Protein AF-A0A2I0KWT6-F1 (afdb_monomer_lite)

pLDDT: mean 79.22, std 15.76, range [35.38, 91.19]

InterPro domains:
  IPR008928 Six-hairpin glycosidase superfamily [SSF48208] (7-112)
  IPR024746 Glycosyl hydrolase family 100 [PF12899] (1-97)
  IPR024746 Glycosyl hydrolase family 100 [PTHR31916] (1-97)

Organism: Punica granatum (NCBI:txid22663)

Foldseek 3Di:
DDDDDPVCVVVVVVVLVVLQVVLVCQVPPFKDAPVVLVVQLPADAPDDDPPHPCPQRADNVQDDPVCVVPGDNDGTFGFPDDHRHDTHRDDDCVVGVVVPPPDDDDDVVVSVD

Sequence (113 aa):
MLIVNDGTKKLAAAINNRLSALSFHIREYYWVDMSKINEIYRYKTEEYSTNAINKFNIYPDQIPSWLMDWIPETGGYLIGNLQPAHMDFRFFTLGNLPWSYHNGGSWPTLLWQ

Secondary structure (DSSP, 8-state):
-----TTTHHHHHHHHHHHHHHHHHIIIIIEEEHHHHHHHTTPPSS--STT-S-TT---GGGS-HHHHHHS-SS-EEEEEEEETTEEEEEE-HHHHHHHH--SS-S-GGGT--

Radius of gyration: 17.26 Å; chains: 1; bounding box: 36×42×45 Å

Structure (mmCIF, N/CA/C/O backbone):
data_AF-A0A2I0KWT6-F1
#
_entry.id   AF-A0A2I0KWT6-F1
#
loop_
_atom_site.group_PDB
_atom_site.id
_atom_site.type_symbol
_atom_site.label_atom_id
_atom_site.label_alt_id
_atom_site.label_comp_id
_atom_site.label_asym_id
_atom_site.label_entity_id
_atom_site.label_seq_id
_atom_site.pdbx_PDB_ins_code
_atom_site.Cartn_x
_atom_site.Cartn_y
_atom_site.Cartn_z
_atom_site.occupancy
_atom_site.B_iso_or_equiv
_atom_site.auth_seq_id
_atom_site.auth_comp_id
_atom_site.auth_asym_id
_atom_site.auth_atom_id
_atom_site.pdbx_PDB_model_num
ATOM 1 N N . MET A 1 1 ? 14.060 -12.643 -22.343 1.00 53.53 1 MET A N 1
ATOM 2 C CA . MET A 1 1 ? 15.153 -11.857 -21.730 1.00 53.53 1 MET A CA 1
ATOM 3 C C . MET A 1 1 ? 15.531 -10.757 -22.713 1.00 53.53 1 MET A C 1
ATOM 5 O O . MET A 1 1 ? 15.723 -11.079 -23.879 1.00 53.53 1 MET A O 1
ATOM 9 N N . LEU A 1 2 ? 15.527 -9.481 -22.308 1.00 66.25 2 LEU A N 1
ATOM 10 C CA . LEU A 1 2 ? 15.896 -8.379 -23.208 1.00 66.25 2 LEU A CA 1
ATOM 11 C C . LEU A 1 2 ? 17.404 -8.430 -23.476 1.00 66.25 2 LEU A C 1
ATOM 13 O O . LEU A 1 2 ? 18.194 -8.479 -22.537 1.00 66.25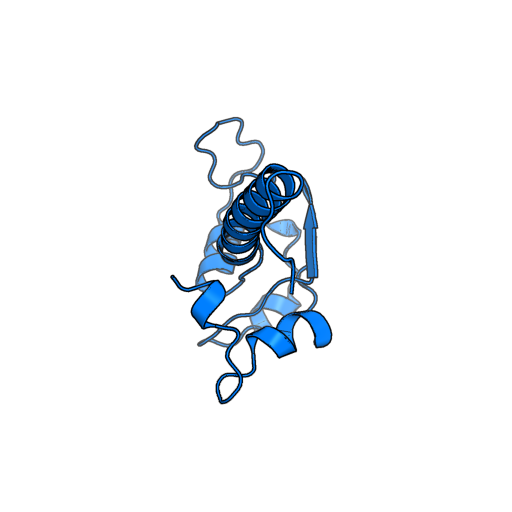 2 LEU A O 1
ATOM 17 N N . ILE A 1 3 ? 17.796 -8.430 -24.748 1.00 75.75 3 ILE A N 1
ATOM 18 C CA . ILE A 1 3 ? 19.202 -8.396 -25.157 1.00 75.75 3 ILE A CA 1
ATOM 19 C C . ILE A 1 3 ? 19.637 -6.933 -25.157 1.00 75.75 3 ILE A C 1
ATOM 21 O O . ILE A 1 3 ? 19.078 -6.130 -25.902 1.00 75.75 3 ILE A O 1
ATOM 25 N N . VAL A 1 4 ? 20.613 -6.584 -24.317 1.00 75.12 4 VAL A N 1
ATOM 26 C CA . VAL A 1 4 ? 21.105 -5.206 -24.198 1.00 75.12 4 VAL A CA 1
ATOM 27 C C . VAL A 1 4 ? 22.015 -4.886 -25.388 1.00 75.12 4 VAL A C 1
ATOM 29 O O . VAL A 1 4 ? 23.163 -5.312 -25.446 1.00 75.12 4 VAL A O 1
ATOM 32 N N . ASN A 1 5 ? 21.488 -4.125 -26.341 1.00 82.44 5 ASN A N 1
ATOM 33 C CA . ASN A 1 5 ? 22.187 -3.538 -27.489 1.00 82.44 5 ASN A CA 1
ATOM 34 C C . ASN A 1 5 ? 22.117 -1.997 -27.423 1.00 82.44 5 ASN A C 1
ATOM 36 O O . ASN A 1 5 ? 21.380 -1.441 -26.606 1.00 82.44 5 ASN A O 1
ATOM 40 N N . ASP A 1 6 ? 22.843 -1.283 -28.286 1.00 74.94 6 ASP A N 1
ATOM 41 C CA . ASP A 1 6 ? 22.880 0.191 -28.246 1.00 74.94 6 ASP A CA 1
ATOM 42 C C . ASP A 1 6 ? 21.506 0.866 -28.419 1.00 74.94 6 ASP A C 1
ATOM 44 O O . ASP A 1 6 ? 21.269 1.927 -27.841 1.00 74.94 6 ASP A O 1
ATOM 48 N N . GLY A 1 7 ? 20.561 0.225 -29.118 1.00 77.56 7 GLY A N 1
ATOM 49 C CA . GLY A 1 7 ? 19.182 0.712 -29.258 1.00 77.56 7 GLY A CA 1
ATOM 50 C C . GLY A 1 7 ? 18.291 0.466 -28.030 1.00 77.56 7 GLY A C 1
ATOM 51 O O . GLY A 1 7 ? 17.360 1.227 -27.777 1.00 77.56 7 GLY A O 1
ATOM 52 N N . THR A 1 8 ? 18.583 -0.561 -27.229 1.00 79.19 8 THR A N 1
ATOM 53 C CA . THR A 1 8 ? 17.772 -0.997 -26.072 1.00 79.19 8 THR A CA 1
ATOM 54 C C . THR A 1 8 ? 18.347 -0.557 -24.727 1.00 79.19 8 THR A C 1
ATOM 56 O O . THR A 1 8 ? 17.638 -0.625 -23.724 1.00 79.19 8 THR A O 1
ATOM 59 N N . LYS A 1 9 ? 19.580 -0.031 -24.678 1.00 83.06 9 LYS A N 1
ATOM 60 C CA . LYS A 1 9 ? 20.215 0.491 -23.449 1.00 83.06 9 LYS A CA 1
ATOM 61 C C . LYS A 1 9 ? 19.339 1.497 -22.693 1.00 83.06 9 LYS A C 1
ATOM 63 O O . LYS A 1 9 ? 19.209 1.398 -21.476 1.00 83.06 9 LYS A O 1
ATOM 68 N N . LYS A 1 10 ? 18.690 2.430 -23.403 1.00 85.31 10 LYS A N 1
ATOM 69 C CA . LYS A 1 10 ? 17.771 3.411 -22.789 1.00 85.31 10 LYS A CA 1
ATOM 70 C C . LYS A 1 10 ? 16.549 2.740 -22.157 1.00 85.31 10 LYS A C 1
ATOM 72 O O . LYS A 1 10 ? 16.141 3.118 -21.064 1.00 85.31 10 LYS A O 1
ATOM 77 N N . LEU A 1 11 ? 15.991 1.730 -22.826 1.00 84.44 11 LEU A N 1
ATOM 78 C CA . LEU A 1 11 ? 14.846 0.971 -22.326 1.00 84.44 11 LEU A CA 1
ATOM 79 C C . LEU A 1 11 ? 15.233 0.128 -21.106 1.00 84.44 11 LEU A C 1
ATOM 81 O O . LEU A 1 11 ? 14.521 0.146 -20.108 1.00 84.44 11 LEU A O 1
ATOM 85 N N . ALA A 1 12 ? 16.382 -0.548 -21.153 1.00 85.00 12 ALA A N 1
ATOM 86 C CA . ALA A 1 12 ? 16.902 -1.321 -20.028 1.00 85.00 12 ALA A CA 1
ATOM 87 C C . ALA A 1 12 ? 17.137 -0.436 -18.790 1.00 85.00 12 ALA A C 1
ATOM 89 O O . ALA A 1 12 ? 16.724 -0.795 -17.689 1.00 85.00 12 ALA A O 1
ATOM 90 N N . ALA A 1 13 ? 17.715 0.756 -18.973 1.00 86.12 13 ALA A N 1
ATOM 91 C CA . ALA A 1 13 ? 17.888 1.725 -17.892 1.00 86.12 13 ALA A CA 1
ATOM 92 C C . ALA A 1 13 ? 16.542 2.201 -17.313 1.00 86.12 13 ALA A C 1
ATOM 94 O O . ALA A 1 13 ? 16.372 2.245 -16.096 1.00 86.12 13 ALA A O 1
ATOM 95 N N . ALA A 1 14 ? 15.559 2.504 -18.168 1.00 87.69 14 ALA A N 1
ATOM 96 C CA . ALA A 1 14 ? 14.222 2.896 -17.723 1.00 87.69 14 ALA A CA 1
ATOM 97 C C . ALA A 1 14 ? 13.516 1.778 -16.935 1.00 87.69 14 ALA A C 1
ATOM 99 O O . ALA A 1 14 ? 12.885 2.060 -15.917 1.00 87.69 14 ALA A O 1
ATOM 100 N N . ILE A 1 15 ? 13.652 0.522 -17.373 1.00 87.44 15 ILE A N 1
ATOM 101 C CA . ILE A 1 15 ? 13.104 -0.648 -16.675 1.00 87.44 15 ILE A CA 1
ATOM 102 C C . ILE A 1 15 ? 13.737 -0.787 -15.292 1.00 87.44 15 ILE A C 1
ATOM 104 O O . ILE A 1 15 ? 13.003 -0.898 -14.316 1.00 87.44 15 ILE A O 1
ATOM 108 N N . ASN A 1 16 ? 15.065 -0.720 -15.186 1.00 87.06 16 ASN A N 1
ATOM 109 C CA . ASN A 1 16 ? 15.751 -0.846 -13.898 1.00 87.06 16 ASN A CA 1
ATOM 110 C C . ASN A 1 16 ? 15.358 0.277 -12.927 1.00 87.06 16 ASN A C 1
ATOM 112 O O . ASN A 1 16 ? 15.047 0.007 -11.767 1.00 87.06 16 ASN A O 1
ATOM 116 N N . ASN A 1 17 ? 15.278 1.521 -13.410 1.00 89.62 17 ASN A N 1
ATOM 117 C CA . ASN A 1 17 ? 14.837 2.653 -12.591 1.00 89.62 17 ASN A CA 1
ATOM 118 C C . ASN A 1 17 ? 13.395 2.469 -12.095 1.00 89.62 17 ASN A C 1
ATOM 120 O O . ASN A 1 17 ? 13.095 2.731 -10.930 1.00 89.62 17 ASN A O 1
ATOM 124 N N . ARG A 1 18 ? 12.496 1.988 -12.964 1.00 90.38 18 ARG A N 1
ATOM 125 C CA . ARG A 1 18 ? 11.106 1.701 -12.585 1.00 90.38 18 ARG A CA 1
ATOM 126 C C . ARG A 1 18 ? 11.002 0.531 -11.618 1.00 90.38 18 ARG A C 1
ATOM 128 O O . ARG A 1 18 ? 10.210 0.616 -10.690 1.00 90.38 18 ARG A O 1
ATOM 135 N N . LEU A 1 19 ? 11.786 -0.526 -11.814 1.00 87.44 19 LEU A N 1
ATOM 136 C CA . LEU A 1 19 ? 11.786 -1.699 -10.945 1.00 87.44 19 LEU A CA 1
ATOM 137 C C . LEU A 1 19 ? 12.209 -1.321 -9.522 1.00 87.44 19 LEU A C 1
ATOM 139 O O . LEU A 1 19 ? 11.535 -1.704 -8.569 1.00 87.44 19 LEU A O 1
ATOM 143 N N . SER A 1 20 ? 13.263 -0.510 -9.386 1.00 86.31 20 SER A N 1
ATOM 144 C CA . SER A 1 20 ? 13.716 0.001 -8.088 1.00 86.31 20 SER A CA 1
ATOM 145 C C . SER A 1 20 ? 12.640 0.857 -7.407 1.00 86.31 20 SER A C 1
ATOM 147 O O . SER A 1 20 ? 12.256 0.580 -6.270 1.00 86.31 20 SER A O 1
ATOM 149 N N . ALA A 1 21 ? 12.077 1.836 -8.125 1.00 86.62 21 ALA A N 1
ATOM 150 C CA . ALA A 1 21 ? 11.038 2.710 -7.581 1.00 86.62 21 ALA A CA 1
ATOM 151 C C . ALA A 1 21 ? 9.754 1.948 -7.201 1.00 86.62 21 ALA A C 1
ATOM 153 O O . ALA A 1 21 ? 9.147 2.229 -6.169 1.00 86.62 21 ALA A O 1
ATOM 154 N N . LEU A 1 22 ? 9.347 0.970 -8.015 1.00 88.75 22 LEU A N 1
ATOM 155 C CA . LEU A 1 22 ? 8.162 0.151 -7.767 1.00 88.75 22 LEU A CA 1
ATOM 156 C C . LEU A 1 22 ? 8.366 -0.793 -6.578 1.00 88.75 22 LEU A C 1
ATOM 158 O O . LEU A 1 22 ? 7.469 -0.915 -5.749 1.00 88.75 22 LEU A O 1
ATOM 162 N N . SER A 1 23 ? 9.542 -1.419 -6.470 1.00 86.69 23 SER A N 1
ATOM 163 C CA . SER A 1 23 ? 9.905 -2.262 -5.323 1.00 86.69 23 SER A CA 1
ATOM 164 C C . SER A 1 23 ? 9.790 -1.482 -4.016 1.00 86.69 23 SER A C 1
ATOM 166 O O . SER A 1 23 ? 9.126 -1.928 -3.080 1.00 86.69 23 SER A O 1
ATOM 168 N N . PHE A 1 24 ? 10.367 -0.276 -3.985 1.00 87.81 24 PHE A N 1
ATOM 169 C CA . PHE A 1 24 ? 10.267 0.618 -2.837 1.00 87.81 24 PHE A CA 1
ATOM 170 C C . PHE A 1 24 ? 8.810 0.990 -2.530 1.00 87.81 24 PHE A C 1
ATOM 172 O O . PHE A 1 24 ? 8.373 0.881 -1.390 1.00 87.81 24 PHE A O 1
ATOM 179 N N . HIS A 1 25 ? 8.034 1.372 -3.548 1.00 88.75 25 HIS A N 1
ATOM 180 C CA . HIS A 1 25 ? 6.645 1.791 -3.366 1.00 88.75 25 HIS A CA 1
ATOM 181 C C . HIS A 1 25 ? 5.741 0.670 -2.823 1.00 88.75 25 HIS A C 1
ATOM 183 O O . HIS A 1 25 ? 4.951 0.908 -1.913 1.00 88.75 25 HIS A O 1
ATOM 189 N N . ILE A 1 26 ? 5.862 -0.554 -3.346 1.00 87.69 26 ILE A N 1
ATOM 190 C CA . ILE A 1 26 ? 5.067 -1.699 -2.876 1.00 87.69 26 ILE A CA 1
ATOM 191 C C . ILE A 1 26 ? 5.448 -2.052 -1.434 1.00 87.69 26 ILE A C 1
ATOM 193 O O . ILE A 1 26 ? 4.577 -2.257 -0.594 1.00 87.69 26 ILE A O 1
ATOM 197 N N . ARG A 1 27 ? 6.742 -2.085 -1.112 1.00 86.25 27 ARG A N 1
ATOM 198 C CA . ARG A 1 27 ? 7.193 -2.446 0.238 1.00 86.25 27 ARG A CA 1
ATOM 199 C C . ARG A 1 27 ? 6.794 -1.437 1.293 1.00 86.25 27 ARG A C 1
ATOM 201 O O . ARG A 1 27 ? 6.364 -1.836 2.363 1.00 86.25 27 ARG A O 1
ATOM 208 N N . GLU A 1 28 ? 6.954 -0.156 0.991 1.00 86.75 28 GLU A N 1
ATOM 209 C CA . GLU A 1 28 ? 6.746 0.889 1.987 1.00 86.75 28 GLU A CA 1
ATOM 210 C C . GLU A 1 28 ? 5.261 1.196 2.196 1.00 86.75 28 GLU A C 1
ATOM 212 O O . GLU A 1 28 ? 4.836 1.454 3.321 1.00 86.75 28 GLU A O 1
ATOM 217 N N . TYR A 1 29 ? 4.465 1.175 1.118 1.00 89.38 29 TYR A N 1
ATOM 218 C CA . TYR A 1 29 ? 3.090 1.673 1.165 1.00 89.38 29 TYR A CA 1
ATOM 219 C C . TYR A 1 29 ? 2.008 0.604 1.010 1.00 89.38 29 TYR A C 1
ATOM 221 O O . TYR A 1 29 ? 0.887 0.845 1.450 1.00 89.38 29 TYR A O 1
ATOM 229 N N . TYR A 1 30 ? 2.298 -0.545 0.386 1.00 90.25 30 TYR A N 1
ATOM 230 C CA . TYR A 1 30 ? 1.306 -1.621 0.259 1.00 90.25 30 TYR A CA 1
ATOM 231 C C . TYR A 1 30 ? 1.391 -2.646 1.392 1.00 90.25 30 TYR A C 1
ATOM 233 O O . TYR A 1 30 ? 0.401 -3.319 1.670 1.00 90.25 30 TYR A O 1
ATOM 241 N N . TRP A 1 31 ? 2.549 -2.798 2.036 1.00 90.12 31 TRP A N 1
ATOM 242 C CA . TRP A 1 31 ? 2.691 -3.721 3.156 1.00 90.12 31 TRP A CA 1
ATOM 243 C C . TRP A 1 31 ? 1.950 -3.212 4.390 1.00 90.12 31 TRP A C 1
ATOM 245 O O . TRP A 1 31 ? 2.191 -2.098 4.856 1.00 90.12 31 TRP A O 1
ATOM 255 N N . VAL A 1 32 ? 1.079 -4.056 4.937 1.00 88.94 32 VAL A N 1
ATOM 256 C CA . VAL A 1 32 ? 0.325 -3.773 6.152 1.00 88.94 32 VAL A CA 1
ATOM 257 C C . VAL A 1 32 ? 0.544 -4.885 7.167 1.00 88.94 32 VAL A C 1
ATOM 259 O O . VAL A 1 32 ? 0.266 -6.056 6.914 1.00 88.94 32 VAL A O 1
ATOM 262 N N . ASP A 1 33 ? 1.025 -4.476 8.336 1.00 90.00 33 ASP A N 1
ATOM 263 C CA . ASP A 1 33 ? 1.127 -5.261 9.559 1.00 90.00 33 ASP A CA 1
ATOM 264 C C . ASP A 1 33 ? 0.442 -4.507 10.713 1.00 90.00 33 ASP A C 1
ATOM 266 O O . ASP A 1 33 ? 0.021 -3.355 10.565 1.00 90.00 33 ASP A O 1
ATOM 270 N N . MET A 1 34 ? 0.335 -5.140 11.882 1.00 87.19 34 MET A N 1
ATOM 271 C CA . MET A 1 34 ? -0.277 -4.518 13.062 1.00 87.19 34 MET A CA 1
ATOM 272 C C . MET A 1 34 ? 0.406 -3.190 13.453 1.00 87.19 34 MET A C 1
ATOM 274 O O . MET A 1 34 ? -0.251 -2.256 13.916 1.00 87.19 34 MET A O 1
ATOM 278 N N . SER A 1 35 ? 1.719 -3.059 13.241 1.00 88.81 35 SER A N 1
ATOM 279 C CA . SER A 1 35 ? 2.456 -1.823 13.543 1.00 88.81 35 SER A CA 1
ATOM 280 C C . SER A 1 35 ? 2.073 -0.696 12.583 1.00 88.81 35 SER A C 1
ATOM 282 O O . SER A 1 35 ? 1.815 0.424 13.025 1.00 88.81 35 SER A O 1
ATOM 284 N N . LYS A 1 36 ? 1.971 -0.999 11.287 1.00 88.31 36 LYS A N 1
ATOM 285 C CA . LYS A 1 36 ? 1.568 -0.072 10.230 1.00 88.31 36 LYS A CA 1
ATOM 286 C C . LYS A 1 36 ? 0.108 0.336 10.388 1.00 88.31 36 LYS A C 1
ATOM 288 O O . LYS A 1 36 ? -0.191 1.515 10.260 1.00 88.31 36 LYS A O 1
ATOM 293 N N . ILE A 1 37 ? -0.790 -0.581 10.751 1.00 89.12 37 ILE A N 1
ATOM 294 C CA . ILE A 1 37 ? -2.185 -0.231 11.069 1.00 89.12 37 ILE A CA 1
ATOM 295 C C . ILE A 1 37 ? -2.239 0.760 12.233 1.00 89.12 37 ILE A C 1
ATOM 297 O O . ILE A 1 37 ? -2.900 1.792 12.132 1.00 89.12 37 ILE A O 1
ATOM 301 N N . ASN A 1 38 ? -1.498 0.498 13.312 1.00 89.50 38 ASN A N 1
ATOM 302 C CA . ASN A 1 38 ? -1.411 1.416 14.449 1.00 89.50 38 ASN A CA 1
ATOM 303 C C . ASN A 1 38 ? -0.815 2.783 14.070 1.00 89.50 38 ASN A C 1
ATOM 305 O O . ASN A 1 38 ? -1.188 3.801 14.655 1.00 89.50 38 ASN A O 1
ATOM 309 N N . GLU A 1 39 ? 0.104 2.820 13.104 1.00 89.69 39 GLU A N 1
ATOM 310 C CA . GLU A 1 39 ? 0.631 4.055 12.518 1.00 89.69 39 GLU A CA 1
ATOM 311 C C . GLU A 1 39 ? -0.472 4.825 11.774 1.00 89.69 39 GLU A C 1
ATOM 313 O O . GLU A 1 39 ? -0.675 6.007 12.053 1.00 89.69 39 GLU A O 1
ATOM 318 N N . ILE A 1 40 ? -1.234 4.143 10.908 1.00 88.94 40 ILE A N 1
ATOM 319 C CA . ILE A 1 40 ? -2.336 4.730 10.126 1.00 88.94 40 ILE A CA 1
ATOM 320 C C . ILE A 1 40 ? -3.435 5.265 11.052 1.00 88.94 40 ILE A C 1
ATOM 322 O O . ILE A 1 40 ? -3.938 6.365 10.830 1.00 88.94 40 ILE A O 1
ATOM 326 N N . TYR A 1 41 ? -3.754 4.562 12.143 1.00 88.81 41 TYR A N 1
ATOM 327 C CA . TYR A 1 41 ? -4.694 5.052 13.160 1.00 88.81 41 TYR A CA 1
ATOM 328 C C . TYR A 1 41 ? -4.272 6.379 13.802 1.00 88.81 41 TYR A C 1
ATOM 330 O O . TYR A 1 41 ? -5.111 7.107 14.329 1.00 88.81 41 TYR A O 1
ATOM 338 N N . ARG A 1 42 ? -2.975 6.701 13.781 1.00 88.19 42 ARG A N 1
ATOM 339 C CA . ARG A 1 42 ? -2.405 7.929 14.352 1.00 88.19 42 ARG A CA 1
ATOM 340 C C . ARG A 1 42 ? -2.117 8.995 13.298 1.00 88.19 42 ARG A C 1
ATOM 342 O O . ARG A 1 42 ? -1.518 10.020 13.633 1.00 88.19 42 ARG A O 1
ATOM 349 N N . TYR A 1 43 ? -2.513 8.774 12.045 1.00 88.12 43 TYR A N 1
ATOM 350 C CA . TYR A 1 43 ? -2.310 9.753 10.989 1.00 88.12 43 TYR A CA 1
ATOM 351 C C . TYR A 1 43 ? -3.063 11.042 11.277 1.00 88.12 43 TYR A C 1
ATOM 353 O O . TYR A 1 43 ? -4.244 11.051 11.622 1.00 88.12 43 TYR A O 1
ATOM 361 N N . LYS A 1 44 ? -2.352 12.152 11.089 1.00 83.25 44 LYS A N 1
ATOM 362 C CA . LYS A 1 44 ? -2.972 13.463 10.980 1.00 83.25 44 LYS A CA 1
ATOM 363 C C . LYS A 1 44 ? -3.408 13.656 9.532 1.00 83.25 44 LYS A C 1
ATOM 365 O O . LYS A 1 44 ? -2.728 13.236 8.591 1.00 83.25 44 LYS A O 1
ATOM 370 N N . THR A 1 45 ? -4.582 14.241 9.363 1.00 81.50 45 THR A N 1
ATOM 371 C CA . THR A 1 45 ? -5.141 14.579 8.055 1.00 81.50 45 THR A CA 1
ATOM 372 C C . THR A 1 45 ? -4.598 15.925 7.591 1.00 81.50 45 THR A C 1
ATOM 374 O O . THR A 1 45 ? -4.170 16.737 8.411 1.00 81.50 45 THR A O 1
ATOM 377 N N . GLU A 1 46 ? -4.641 16.170 6.281 1.00 78.94 46 GLU A N 1
ATOM 378 C CA . GLU A 1 46 ? -4.295 17.465 5.673 1.00 78.94 46 GLU A CA 1
ATOM 379 C C . GLU A 1 46 ? -2.834 17.902 5.904 1.00 78.94 46 GLU A C 1
ATOM 381 O O . GLU A 1 46 ? -2.515 19.090 5.976 1.00 78.94 46 GLU A O 1
ATOM 386 N N . GLU A 1 47 ? -1.908 16.942 5.991 1.00 78.94 47 GLU A N 1
ATOM 387 C CA . GLU A 1 47 ? -0.476 17.238 6.062 1.00 78.94 47 GLU A CA 1
ATOM 388 C C . GLU A 1 47 ? 0.059 17.696 4.696 1.00 78.94 47 GLU A C 1
ATOM 390 O O . GLU A 1 47 ? 0.321 16.897 3.799 1.00 78.94 47 GLU A O 1
ATOM 395 N N . TYR A 1 48 ? 0.283 19.001 4.550 1.00 67.12 48 TYR A N 1
ATOM 396 C CA . TYR A 1 48 ? 0.938 19.581 3.377 1.00 67.12 48 TYR A CA 1
ATOM 397 C C . TYR A 1 48 ? 2.435 19.788 3.651 1.00 67.12 48 TYR A C 1
ATOM 399 O O . TYR A 1 48 ? 2.873 20.871 4.037 1.00 67.12 48 TYR A O 1
ATOM 407 N N . SER A 1 49 ? 3.238 18.732 3.486 1.00 77.00 49 SER A N 1
ATOM 408 C CA . SER A 1 49 ? 4.704 18.793 3.598 1.00 77.00 49 SER A CA 1
ATOM 409 C C . SER A 1 49 ? 5.383 17.696 2.778 1.00 77.00 49 SER A C 1
ATOM 411 O O . SER A 1 49 ? 4.845 16.603 2.618 1.00 77.00 49 SER A O 1
ATOM 413 N N . THR A 1 50 ? 6.604 17.948 2.298 1.00 75.06 50 THR A N 1
ATOM 414 C CA . THR A 1 50 ? 7.447 16.915 1.664 1.00 75.06 50 THR A CA 1
ATOM 415 C C . THR A 1 50 ? 7.883 15.825 2.645 1.00 75.06 50 THR A C 1
ATOM 417 O O . THR A 1 50 ? 8.178 14.709 2.223 1.00 75.06 50 THR A O 1
ATOM 420 N N . ASN A 1 51 ? 7.878 16.134 3.945 1.00 79.56 51 ASN A N 1
ATOM 421 C CA . ASN A 1 51 ? 8.199 15.210 5.034 1.00 79.56 51 ASN A CA 1
ATOM 422 C C . ASN A 1 51 ? 6.938 14.686 5.747 1.00 79.56 51 ASN A C 1
ATOM 424 O O . ASN A 1 51 ? 7.037 14.212 6.877 1.00 79.56 51 ASN A O 1
ATOM 428 N N . ALA A 1 52 ? 5.759 14.815 5.127 1.00 80.81 52 ALA A N 1
ATOM 429 C CA . ALA A 1 52 ? 4.516 14.294 5.685 1.00 80.81 52 ALA A CA 1
ATOM 430 C C . ALA A 1 52 ? 4.594 12.772 5.861 1.00 80.81 52 ALA A C 1
ATOM 432 O O . ALA A 1 52 ? 5.097 12.053 4.986 1.00 80.81 52 ALA A O 1
ATOM 433 N N . ILE A 1 53 ? 4.074 12.292 6.990 1.00 81.75 53 ILE A N 1
ATOM 434 C CA . ILE A 1 53 ? 3.950 10.856 7.266 1.00 81.75 53 ILE A CA 1
ATOM 435 C C . ILE A 1 53 ? 2.778 10.325 6.435 1.00 81.75 53 ILE A C 1
ATOM 437 O O . ILE A 1 53 ? 2.899 9.319 5.734 1.00 81.75 53 ILE A O 1
ATOM 441 N N . ASN A 1 54 ? 1.672 11.073 6.408 1.00 84.94 54 ASN A N 1
ATOM 442 C CA . ASN A 1 54 ? 0.481 10.731 5.644 1.00 84.94 54 ASN A CA 1
ATOM 443 C C . ASN A 1 54 ? 0.546 11.245 4.193 1.00 84.94 54 ASN A C 1
ATOM 445 O O . ASN A 1 54 ? -0.189 12.147 3.789 1.00 84.94 54 ASN A O 1
ATOM 449 N N . LYS A 1 55 ? 1.422 10.650 3.377 1.00 85.69 55 LYS A N 1
ATOM 450 C CA . LYS A 1 55 ? 1.655 11.080 1.981 1.00 85.69 55 LYS A CA 1
ATOM 451 C C . LYS A 1 55 ? 0.433 10.986 1.066 1.00 85.69 55 LYS A C 1
ATOM 453 O O . LYS A 1 55 ? 0.375 11.688 0.061 1.00 85.69 55 LYS A O 1
ATOM 458 N N . PHE A 1 56 ? -0.517 10.111 1.385 1.00 87.19 56 PHE A N 1
ATOM 459 C CA . PHE A 1 56 ? -1.716 9.894 0.573 1.00 87.19 56 PHE A CA 1
ATOM 460 C C . PHE A 1 56 ? -2.964 10.531 1.179 1.00 87.19 56 PHE A C 1
ATOM 462 O O . PHE A 1 56 ? -4.041 10.338 0.628 1.00 87.19 56 PHE A O 1
ATOM 469 N N . ASN A 1 57 ? -2.843 11.289 2.273 1.00 88.00 57 ASN A N 1
ATOM 470 C CA . ASN A 1 57 ? -3.980 11.866 2.990 1.00 88.00 57 ASN A CA 1
ATOM 471 C C . ASN A 1 57 ? -5.058 10.818 3.345 1.00 88.00 57 ASN A C 1
ATOM 473 O O . ASN A 1 57 ? -6.250 11.022 3.122 1.00 88.00 57 ASN A O 1
ATOM 477 N N . ILE A 1 58 ? -4.627 9.657 3.844 1.00 87.62 58 ILE A N 1
ATOM 478 C CA . ILE A 1 58 ? -5.513 8.583 4.293 1.00 87.62 58 ILE A CA 1
ATOM 479 C C . ILE A 1 58 ? -6.177 8.997 5.602 1.00 87.62 58 ILE A C 1
ATOM 481 O O . ILE A 1 58 ? -5.505 9.449 6.531 1.00 87.62 58 ILE A O 1
ATOM 485 N N . TYR A 1 59 ? -7.493 8.821 5.665 1.00 87.06 59 TYR A N 1
ATOM 486 C CA . TYR A 1 59 ? -8.281 9.046 6.869 1.00 87.06 59 TYR A CA 1
ATOM 487 C C . TYR A 1 59 ? -8.317 7.760 7.708 1.00 87.06 59 TYR A C 1
ATOM 489 O O . TYR A 1 59 ? -8.662 6.711 7.158 1.00 87.06 59 TYR A O 1
ATOM 497 N N . PRO A 1 60 ? -8.021 7.817 9.020 1.00 87.06 60 PRO A N 1
ATOM 498 C CA . PRO A 1 60 ? -8.099 6.652 9.907 1.00 87.06 60 PRO A CA 1
ATOM 499 C C . PRO A 1 60 ? -9.468 5.956 9.889 1.00 87.06 60 PRO A C 1
ATOM 501 O O . PRO A 1 60 ? -9.542 4.734 9.973 1.00 87.06 60 PRO A O 1
ATOM 504 N N . ASP A 1 61 ? -10.545 6.720 9.688 1.00 86.69 61 ASP A N 1
ATOM 505 C CA . ASP A 1 61 ? -11.924 6.213 9.619 1.00 86.69 61 ASP A CA 1
ATOM 506 C C . ASP A 1 61 ? -12.183 5.281 8.421 1.00 86.69 61 ASP A C 1
ATOM 508 O O . ASP A 1 61 ? -13.214 4.613 8.363 1.00 86.69 61 ASP A O 1
ATOM 512 N N . GLN A 1 62 ? -11.269 5.227 7.444 1.00 86.12 62 GLN A N 1
ATOM 513 C CA . GLN A 1 62 ? -11.349 4.287 6.321 1.00 86.12 62 GLN A CA 1
ATOM 514 C C . GLN A 1 62 ? -10.945 2.861 6.718 1.00 86.12 62 GLN A C 1
ATOM 516 O O . GLN A 1 62 ? -11.207 1.932 5.952 1.00 86.12 62 GLN A O 1
ATOM 521 N N . ILE A 1 63 ? -10.304 2.668 7.878 1.00 88.06 63 ILE A N 1
ATOM 522 C CA . ILE A 1 63 ? -9.930 1.336 8.356 1.00 88.06 63 ILE A CA 1
ATOM 523 C C . ILE A 1 63 ? -11.206 0.591 8.768 1.00 88.06 63 ILE A C 1
ATOM 525 O O . ILE A 1 63 ? -11.901 1.020 9.693 1.00 88.06 63 ILE A O 1
ATOM 529 N N . PRO A 1 64 ? -11.534 -0.538 8.121 1.00 90.00 64 PRO A N 1
ATOM 530 C CA . PRO A 1 64 ? -12.725 -1.277 8.479 1.00 90.00 64 PRO A CA 1
ATOM 531 C C . PRO A 1 64 ? -12.515 -2.034 9.794 1.00 90.00 64 PRO A C 1
ATOM 533 O O . PRO A 1 64 ? -11.450 -2.598 10.038 1.00 90.00 64 PRO A O 1
ATOM 536 N N . SER A 1 65 ? -13.559 -2.111 10.621 1.00 88.50 65 SER A N 1
ATOM 537 C CA . SER A 1 65 ? -13.495 -2.754 11.941 1.00 88.50 65 SER A CA 1
ATOM 538 C C . SER A 1 65 ? -13.045 -4.217 11.890 1.00 88.50 65 SER A C 1
ATOM 540 O O . SER A 1 65 ? -12.290 -4.648 12.753 1.00 88.50 65 SER A O 1
ATOM 542 N N . TRP A 1 66 ? -13.436 -4.959 10.846 1.00 90.38 66 TRP A N 1
ATOM 543 C CA . TRP A 1 66 ? -13.055 -6.365 10.669 1.00 90.38 66 TRP A CA 1
ATOM 544 C C . TRP A 1 66 ? -11.545 -6.573 10.507 1.00 90.38 66 TRP A C 1
ATOM 546 O O . TRP A 1 66 ? -11.060 -7.675 10.749 1.00 90.38 66 TRP A O 1
ATOM 556 N N . LEU A 1 67 ? -10.793 -5.549 10.083 1.00 89.31 67 LEU A N 1
ATOM 557 C CA . LEU A 1 67 ? -9.360 -5.685 9.827 1.00 89.31 67 LEU A CA 1
ATOM 558 C C . LEU A 1 67 ? -8.576 -5.942 11.115 1.00 89.31 67 LEU A C 1
ATOM 560 O O . LEU A 1 67 ? -7.635 -6.731 11.104 1.00 89.31 67 LEU A O 1
ATOM 564 N N . MET A 1 68 ? -8.988 -5.307 12.214 1.00 84.56 68 MET A N 1
ATOM 565 C CA . MET A 1 68 ? -8.334 -5.455 13.516 1.00 84.56 68 MET A CA 1
ATOM 566 C C . MET A 1 68 ? -8.487 -6.869 14.075 1.00 84.56 68 MET A C 1
ATOM 568 O O . MET A 1 68 ? -7.545 -7.391 14.661 1.00 84.56 68 MET A O 1
ATOM 572 N N . ASP A 1 69 ? -9.640 -7.499 13.839 1.00 88.38 69 ASP A N 1
ATOM 573 C CA . ASP A 1 69 ? -9.904 -8.876 14.266 1.00 88.38 69 ASP A CA 1
ATOM 574 C C . ASP A 1 69 ? -9.259 -9.912 13.331 1.00 88.38 69 ASP A C 1
ATOM 576 O O . ASP A 1 69 ? -9.007 -11.048 13.731 1.00 88.38 69 ASP A O 1
ATOM 580 N N . TRP A 1 70 ? -9.024 -9.547 12.065 1.00 88.62 70 TRP A N 1
ATOM 581 C CA . TRP A 1 70 ? -8.520 -10.462 11.040 1.00 88.62 70 TRP A CA 1
ATOM 582 C C . TRP A 1 70 ? -6.990 -10.510 10.950 1.00 88.62 70 TRP A C 1
ATOM 584 O O . TRP A 1 70 ? -6.436 -11.547 10.575 1.00 88.62 70 TRP A O 1
ATOM 594 N N . ILE A 1 71 ? -6.291 -9.412 11.258 1.00 86.94 71 ILE A N 1
ATOM 595 C CA . ILE A 1 71 ? -4.836 -9.357 11.097 1.00 86.94 71 ILE A CA 1
ATOM 596 C C . ILE A 1 71 ? -4.120 -10.199 12.174 1.00 86.94 71 ILE A C 1
ATOM 598 O O . ILE A 1 71 ? -4.430 -10.078 13.360 1.00 86.94 71 ILE A O 1
ATOM 602 N N . PRO A 1 72 ? -3.153 -11.062 11.806 1.00 83.00 72 PRO A N 1
ATOM 603 C CA . PRO A 1 72 ? -2.415 -11.851 12.787 1.00 83.00 72 PRO A CA 1
ATOM 604 C C . PRO A 1 72 ? -1.454 -10.980 13.611 1.00 83.00 72 PRO A C 1
ATOM 606 O O . PRO A 1 72 ? -0.930 -9.978 13.127 1.00 83.00 72 PRO A O 1
ATOM 609 N N . GLU A 1 73 ? -1.142 -11.413 14.837 1.00 80.19 73 GLU A N 1
ATOM 610 C CA . GLU A 1 73 ? -0.144 -10.749 15.699 1.00 80.19 73 GLU A CA 1
ATOM 611 C C . GLU A 1 73 ? 1.265 -10.760 15.088 1.00 80.19 73 GLU A C 1
ATOM 613 O O . GLU A 1 73 ? 2.074 -9.865 15.331 1.00 80.19 73 GLU A O 1
ATOM 618 N N . THR A 1 74 ? 1.563 -11.788 14.287 1.00 82.25 74 THR A N 1
ATOM 619 C CA . THR A 1 74 ? 2.835 -11.942 13.584 1.00 82.25 74 THR A CA 1
ATOM 620 C C . THR A 1 74 ? 2.580 -12.102 12.091 1.00 82.25 74 THR A C 1
ATOM 622 O O . THR A 1 74 ? 1.944 -13.057 11.647 1.00 82.25 74 THR A O 1
ATOM 625 N N . GLY A 1 75 ? 3.077 -11.145 11.310 1.00 82.69 75 GLY A N 1
ATOM 626 C CA . GLY A 1 75 ? 2.938 -11.124 9.857 1.00 82.69 75 GLY A CA 1
ATOM 627 C C . GLY A 1 75 ? 2.139 -9.932 9.342 1.00 82.69 75 GLY A C 1
ATOM 628 O O . GLY A 1 75 ? 1.797 -9.006 10.073 1.00 82.69 75 GLY A O 1
ATOM 629 N N . GLY A 1 76 ? 1.889 -9.962 8.041 1.00 87.19 76 GLY A N 1
ATOM 630 C CA . GLY A 1 76 ? 1.219 -8.904 7.310 1.00 87.19 76 GLY A CA 1
ATOM 631 C C . GLY A 1 76 ? 0.916 -9.349 5.887 1.00 87.19 76 GLY A C 1
ATOM 632 O O . GLY A 1 76 ? 1.230 -10.477 5.489 1.00 87.19 76 GLY A O 1
ATOM 633 N N . TYR A 1 77 ? 0.284 -8.470 5.126 1.00 88.69 77 TYR A N 1
ATOM 634 C CA . TYR A 1 77 ? -0.058 -8.718 3.731 1.00 88.69 77 TYR A CA 1
ATOM 635 C C . TYR A 1 77 ? -0.002 -7.420 2.926 1.00 88.69 77 TYR A C 1
ATOM 637 O O . TYR A 1 77 ? 0.062 -6.321 3.475 1.00 88.69 77 TYR A O 1
ATOM 645 N N . LEU A 1 78 ? -0.011 -7.554 1.604 1.00 90.25 78 LEU A N 1
ATOM 646 C CA . LEU A 1 78 ? -0.150 -6.448 0.672 1.00 90.25 78 LEU A CA 1
ATOM 647 C C . LEU A 1 78 ? -1.630 -6.107 0.496 1.00 90.25 78 LEU A C 1
ATOM 649 O O . LEU A 1 78 ? -2.424 -6.961 0.079 1.00 90.25 78 LEU A O 1
ATOM 653 N N . ILE A 1 79 ? -1.978 -4.853 0.769 1.00 90.94 79 ILE A N 1
ATOM 654 C CA . ILE A 1 79 ? -3.319 -4.310 0.527 1.00 90.94 79 ILE A CA 1
ATOM 655 C C . ILE A 1 79 ? -3.703 -4.385 -0.950 1.00 90.94 79 ILE A C 1
ATOM 657 O O . ILE A 1 79 ? -2.856 -4.473 -1.842 1.00 90.94 79 ILE A O 1
ATOM 661 N N . GLY A 1 80 ? -5.004 -4.330 -1.216 1.00 87.69 80 GLY A N 1
ATOM 662 C CA . GLY A 1 80 ? -5.530 -4.446 -2.568 1.00 87.69 80 GLY A CA 1
ATOM 663 C C . GLY A 1 80 ? -5.242 -3.235 -3.443 1.00 87.69 80 GLY A C 1
ATOM 664 O O . GLY A 1 80 ? -4.965 -3.387 -4.634 1.00 87.69 80 GLY A O 1
ATOM 665 N N . ASN A 1 81 ? -5.324 -2.032 -2.874 1.00 90.75 81 ASN A N 1
ATOM 666 C CA . ASN A 1 81 ? -5.152 -0.801 -3.635 1.00 90.75 81 ASN A CA 1
ATOM 667 C C . ASN A 1 81 ? -4.747 0.376 -2.749 1.00 90.75 81 ASN A C 1
ATOM 669 O O . ASN A 1 81 ? -5.147 0.459 -1.586 1.00 90.75 81 ASN A O 1
ATOM 673 N N . LEU A 1 82 ? -4.025 1.320 -3.348 1.00 90.44 82 LEU A N 1
ATOM 674 C CA . LEU A 1 82 ? -3.624 2.568 -2.717 1.00 90.44 82 LEU A CA 1
ATOM 675 C C . LEU A 1 82 ? -3.817 3.736 -3.682 1.00 90.44 82 LEU A C 1
ATOM 677 O O . LEU A 1 82 ? -3.247 3.763 -4.774 1.00 90.44 82 LEU A O 1
ATOM 681 N N . GLN A 1 83 ? -4.612 4.711 -3.260 1.00 88.44 83 GLN A N 1
ATOM 682 C CA . GLN A 1 83 ? -4.943 5.917 -4.007 1.00 88.44 83 GLN A CA 1
ATOM 683 C C . GLN A 1 83 ? -4.932 7.139 -3.074 1.00 88.44 83 GLN A C 1
ATOM 685 O O . GLN A 1 83 ? -4.996 6.995 -1.851 1.00 88.44 83 GLN A O 1
ATOM 690 N N . PRO A 1 84 ? -4.862 8.365 -3.620 1.00 88.31 84 PRO A N 1
ATOM 691 C CA . PRO A 1 84 ? -5.050 9.568 -2.818 1.00 88.31 84 PRO A CA 1
ATOM 692 C C . PRO A 1 84 ? -6.389 9.515 -2.071 1.00 88.31 84 PRO A C 1
ATOM 694 O O . PRO A 1 84 ? -7.430 9.280 -2.680 1.00 88.31 84 PRO A O 1
ATOM 697 N N . ALA A 1 85 ? -6.341 9.718 -0.758 1.00 87.00 85 ALA A N 1
ATOM 698 C CA . ALA A 1 85 ? -7.452 9.643 0.187 1.00 87.00 85 ALA A CA 1
ATOM 699 C C . ALA A 1 85 ? -8.182 8.288 0.269 1.00 87.00 85 ALA A C 1
ATOM 701 O O . ALA A 1 85 ? -9.204 8.196 0.950 1.00 87.00 85 ALA A O 1
ATOM 702 N N . HIS A 1 86 ? -7.676 7.231 -0.376 1.00 89.62 86 HIS A N 1
ATOM 703 C CA . HIS A 1 86 ? -8.345 5.935 -0.396 1.00 89.62 86 HIS A CA 1
ATOM 704 C C . HIS A 1 86 ? -7.361 4.766 -0.321 1.00 89.62 86 HIS A C 1
ATOM 706 O O . HIS A 1 86 ? -6.443 4.635 -1.129 1.00 89.62 86 HIS A O 1
ATOM 712 N N . MET A 1 87 ? -7.595 3.876 0.638 1.00 90.25 87 MET A N 1
ATOM 713 C CA . MET A 1 87 ? -6.817 2.661 0.839 1.00 90.25 87 MET A CA 1
ATOM 714 C C . MET A 1 87 ? -7.774 1.473 0.920 1.00 90.25 87 MET A C 1
ATOM 716 O O . MET A 1 87 ? -8.715 1.484 1.713 1.00 90.25 87 MET A O 1
ATOM 720 N N . ASP A 1 88 ? -7.548 0.458 0.087 1.00 91.19 88 ASP A N 1
ATOM 721 C CA . ASP A 1 88 ? -8.375 -0.747 0.052 1.00 91.19 88 ASP A CA 1
ATOM 722 C C . ASP A 1 88 ? -7.690 -1.883 0.811 1.00 91.19 88 ASP A C 1
ATOM 724 O O . ASP A 1 88 ? -6.802 -2.560 0.289 1.00 91.19 88 ASP A O 1
ATOM 728 N N . PHE A 1 89 ? -8.139 -2.111 2.042 1.00 90.12 89 PHE A N 1
ATOM 729 C CA . PHE A 1 89 ? -7.595 -3.131 2.936 1.00 90.12 89 PHE A CA 1
ATOM 730 C C . PHE A 1 89 ? -7.984 -4.566 2.556 1.00 90.12 89 PHE A C 1
ATOM 732 O O . PHE A 1 89 ? -7.578 -5.503 3.237 1.00 90.12 89 PHE A 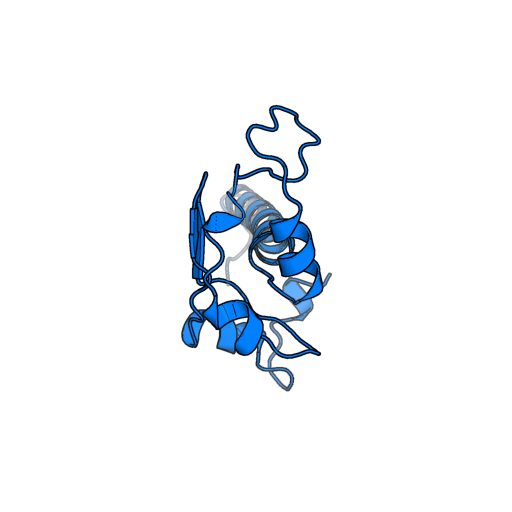O 1
ATOM 739 N N . ARG A 1 90 ? -8.765 -4.802 1.497 1.00 90.94 90 ARG A N 1
ATOM 740 C CA . ARG A 1 90 ? -9.159 -6.172 1.133 1.00 90.94 90 ARG A CA 1
ATOM 741 C C . ARG A 1 90 ? -7.948 -7.028 0.765 1.00 90.94 90 ARG A C 1
ATOM 743 O O . ARG A 1 90 ? -7.049 -6.602 0.043 1.00 90.94 90 ARG A O 1
ATOM 750 N N . PHE A 1 91 ? -7.963 -8.272 1.233 1.00 87.94 91 PHE A N 1
ATOM 751 C CA . PHE A 1 91 ? -6.949 -9.260 0.891 1.00 87.94 91 PHE A CA 1
ATOM 752 C C . PHE A 1 91 ? -7.225 -9.876 -0.484 1.00 87.94 91 PHE A C 1
ATOM 754 O O . PHE A 1 91 ? -8.278 -10.473 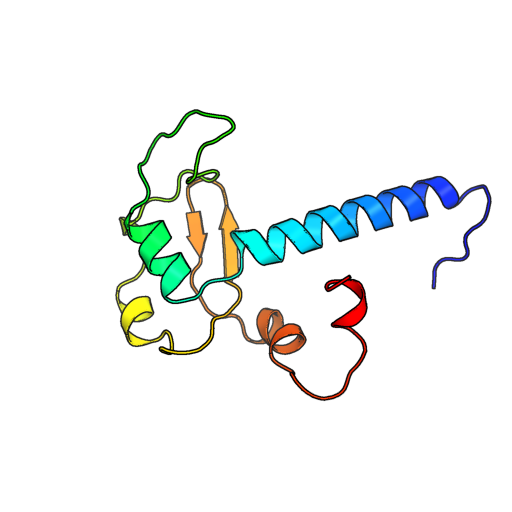-0.714 1.00 87.94 91 PHE A O 1
ATOM 761 N N . PHE A 1 92 ? -6.246 -9.781 -1.385 1.00 88.62 92 PHE A N 1
AT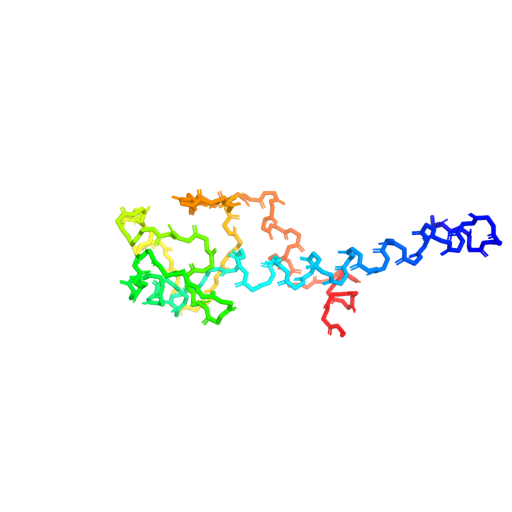OM 762 C CA . PHE A 1 92 ? -6.281 -10.432 -2.694 1.00 88.62 92 PHE A CA 1
ATOM 763 C C . PHE A 1 92 ? -5.264 -11.570 -2.746 1.00 88.62 92 PHE A C 1
ATOM 765 O O . PHE A 1 92 ? -4.054 -11.339 -2.690 1.00 88.62 92 PHE A O 1
ATOM 772 N N . THR A 1 93 ? -5.758 -12.800 -2.909 1.00 82.62 93 THR A N 1
ATOM 773 C CA . THR A 1 93 ? -4.941 -14.022 -2.944 1.00 82.62 93 THR A CA 1
ATOM 774 C C . THR A 1 93 ? -3.890 -13.969 -4.050 1.00 82.62 93 THR A C 1
ATOM 776 O O . THR A 1 93 ? -2.710 -14.087 -3.760 1.00 82.62 93 THR A O 1
ATOM 779 N N . LEU A 1 94 ? -4.271 -13.715 -5.306 1.00 81.56 94 LEU A N 1
ATOM 780 C CA . LEU A 1 94 ? -3.331 -13.703 -6.438 1.00 81.56 94 LEU A CA 1
ATOM 781 C C . LEU A 1 94 ? -2.208 -12.664 -6.287 1.00 81.56 94 LEU A C 1
ATOM 783 O O . LEU A 1 94 ? -1.090 -12.913 -6.723 1.00 81.56 94 LEU A O 1
ATOM 787 N N . GLY A 1 95 ? -2.502 -11.510 -5.682 1.00 79.25 95 GLY A N 1
ATOM 788 C CA . GLY A 1 95 ? -1.517 -10.453 -5.457 1.00 79.25 95 GLY A CA 1
ATOM 789 C C . GLY A 1 95 ? -0.537 -10.791 -4.338 1.00 79.25 95 GLY A C 1
ATOM 790 O O . GLY A 1 95 ? 0.633 -10.452 -4.441 1.00 79.25 95 GLY A O 1
ATOM 791 N N . ASN A 1 96 ? -0.997 -11.499 -3.304 1.00 80.12 96 ASN A N 1
ATOM 792 C CA . ASN A 1 96 ? -0.189 -11.854 -2.141 1.00 80.12 96 ASN A CA 1
ATOM 793 C C . ASN A 1 96 ? 0.564 -13.173 -2.313 1.00 80.12 96 ASN A C 1
ATOM 795 O O . ASN A 1 96 ? 1.713 -13.262 -1.909 1.00 80.12 96 ASN A O 1
ATOM 799 N N . LEU A 1 97 ? -0.020 -14.174 -2.972 1.00 67.75 97 LEU A N 1
ATOM 800 C CA . LEU A 1 97 ? 0.564 -15.509 -3.144 1.00 67.75 97 LEU A CA 1
ATOM 801 C C . LEU A 1 97 ? 2.006 -15.499 -3.698 1.00 67.75 97 LEU A C 1
ATOM 803 O O . LEU A 1 97 ? 2.853 -16.147 -3.086 1.00 67.75 97 LEU A O 1
ATOM 807 N N . PRO A 1 98 ? 2.357 -14.734 -4.757 1.00 58.62 98 PRO A N 1
ATOM 808 C CA . PRO A 1 98 ? 3.739 -14.622 -5.237 1.00 58.62 98 PRO A CA 1
ATOM 809 C C . PRO A 1 98 ? 4.734 -14.111 -4.182 1.00 58.62 98 PRO A C 1
ATOM 811 O O . PRO A 1 98 ? 5.932 -14.345 -4.309 1.00 58.62 98 PRO A O 1
ATOM 814 N N . TRP A 1 99 ? 4.238 -13.422 -3.152 1.00 52.62 99 TRP A N 1
ATOM 815 C CA . TRP A 1 99 ? 5.004 -12.847 -2.045 1.00 52.62 99 TRP A CA 1
ATOM 816 C C . TRP A 1 99 ? 4.899 -13.672 -0.753 1.00 52.62 99 TRP A C 1
ATOM 818 O O . TRP A 1 99 ? 5.802 -13.616 0.077 1.00 52.62 99 TRP A O 1
ATOM 828 N N . SER A 1 100 ? 3.834 -14.464 -0.592 1.00 44.91 100 SER A N 1
ATOM 829 C CA . SER A 1 100 ? 3.575 -15.335 0.562 1.00 44.91 100 SER A CA 1
ATOM 830 C C . SER A 1 100 ? 4.276 -16.696 0.472 1.00 44.91 100 SER A C 1
ATOM 832 O O . SER A 1 100 ? 4.454 -17.347 1.500 1.00 44.91 100 SER A O 1
ATOM 834 N N . TYR A 1 101 ? 4.712 -17.144 -0.713 1.00 44.16 101 TYR A N 1
ATOM 835 C CA . TYR A 1 101 ? 5.465 -18.398 -0.855 1.00 44.16 101 TYR A CA 1
ATOM 836 C C . TYR A 1 101 ? 6.940 -18.232 -0.459 1.00 44.16 101 TYR A C 1
ATOM 838 O O . TYR A 1 101 ? 7.863 -18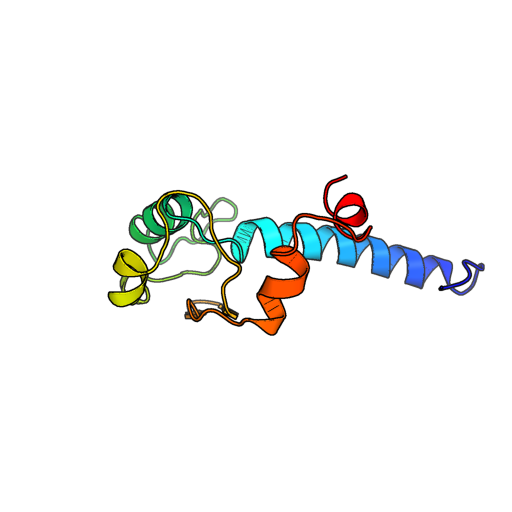.315 -1.272 1.00 44.16 101 TYR A O 1
ATOM 846 N N . HIS A 1 102 ? 7.170 -18.070 0.841 1.00 43.69 102 HIS A N 1
ATOM 847 C CA . HIS A 1 102 ? 8.402 -18.537 1.460 1.00 43.69 102 HIS A CA 1
ATOM 848 C C . HIS A 1 102 ? 8.507 -20.059 1.247 1.00 43.69 102 HIS A C 1
ATOM 850 O O . HIS A 1 102 ? 7.817 -20.823 1.916 1.00 43.69 102 HIS A O 1
ATOM 856 N N . ASN A 1 103 ? 9.336 -20.457 0.268 1.00 36.41 103 ASN A N 1
ATOM 857 C CA . ASN A 1 103 ? 10.123 -21.703 0.136 1.00 36.41 103 ASN A CA 1
ATOM 858 C C . ASN A 1 103 ? 10.128 -22.258 -1.303 1.00 36.41 103 ASN A C 1
ATOM 860 O O . ASN A 1 103 ? 9.517 -23.287 -1.574 1.00 36.41 103 ASN A O 1
ATOM 864 N N . GLY A 1 104 ? 10.893 -21.638 -2.217 1.00 35.47 104 GLY A N 1
ATOM 865 C CA . GLY A 1 104 ? 11.452 -22.413 -3.341 1.00 35.47 104 GLY A CA 1
ATOM 866 C C . GLY A 1 104 ? 11.430 -21.835 -4.757 1.00 35.47 104 GLY A C 1
ATOM 867 O O . GLY A 1 104 ? 11.510 -22.615 -5.698 1.00 35.47 104 GLY A O 1
ATOM 868 N N . GLY A 1 105 ? 11.376 -20.518 -4.970 1.00 35.94 105 GLY A N 1
ATOM 869 C CA . GLY A 1 105 ? 11.495 -19.985 -6.334 1.00 35.94 105 GLY A CA 1
ATOM 870 C C . GLY A 1 105 ? 12.050 -18.570 -6.392 1.00 35.94 105 GLY A C 1
ATOM 871 O O . GLY A 1 105 ? 11.289 -17.638 -6.198 1.00 35.94 105 GLY A O 1
ATOM 872 N N . SER A 1 106 ? 13.363 -18.464 -6.632 1.00 40.94 106 SER A N 1
ATOM 873 C CA . SER A 1 106 ? 14.243 -17.395 -7.180 1.00 40.94 106 SER A CA 1
ATOM 874 C C . SER A 1 106 ? 13.836 -15.908 -7.324 1.00 40.94 106 SER A C 1
ATOM 876 O O . SER A 1 106 ? 14.647 -15.130 -7.816 1.00 40.94 106 SER A O 1
ATOM 878 N N . TRP A 1 107 ? 12.641 -15.468 -6.956 1.00 41.78 107 TRP A N 1
ATOM 879 C CA . TRP A 1 107 ? 12.165 -14.091 -7.101 1.00 41.78 107 TRP A CA 1
ATOM 880 C C . TRP A 1 107 ? 12.490 -13.142 -5.927 1.00 41.78 107 TRP A C 1
ATOM 882 O O . TRP A 1 107 ? 12.591 -11.942 -6.192 1.00 41.78 107 TRP A O 1
ATOM 892 N N . PRO A 1 108 ? 12.743 -13.586 -4.670 1.00 42.66 108 PRO A N 1
ATOM 893 C CA . PRO A 1 108 ? 13.068 -12.652 -3.585 1.00 42.66 108 PRO A CA 1
ATOM 894 C C . PRO A 1 108 ? 14.401 -11.913 -3.781 1.00 42.66 108 PRO A C 1
ATOM 896 O O . PRO A 1 108 ? 14.557 -10.788 -3.311 1.00 42.66 108 PRO A O 1
ATOM 899 N N . THR A 1 109 ? 15.363 -12.501 -4.494 1.00 44.62 109 THR A N 1
ATOM 900 C CA . THR A 1 109 ? 16.711 -11.930 -4.650 1.00 44.62 109 THR A CA 1
ATOM 901 C C . THR A 1 109 ? 16.773 -10.706 -5.556 1.00 44.62 109 THR A C 1
ATOM 903 O O . THR A 1 109 ? 17.715 -9.936 -5.435 1.00 44.62 109 THR A O 1
ATOM 906 N N . LEU A 1 110 ? 15.794 -10.486 -6.439 1.00 44.38 110 LEU A N 1
ATOM 907 C CA . LEU A 1 110 ? 15.801 -9.327 -7.346 1.00 44.38 110 LEU A CA 1
ATOM 908 C C . LEU A 1 110 ? 15.231 -8.056 -6.719 1.00 44.38 110 LEU A C 1
ATOM 910 O O . LEU A 1 110 ? 15.417 -6.970 -7.260 1.00 44.38 110 LEU A O 1
ATOM 914 N N . LEU A 1 111 ? 14.518 -8.189 -5.603 1.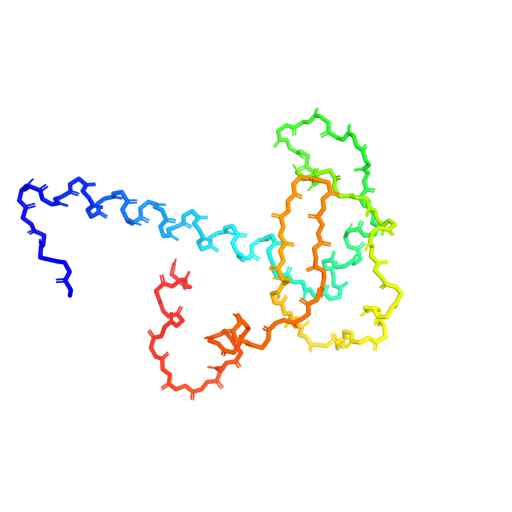00 44.34 111 LEU A N 1
ATOM 915 C CA . LEU A 1 111 ? 13.886 -7.059 -4.940 1.00 44.34 111 LEU A CA 1
ATOM 916 C C . LEU A 1 111 ? 14.564 -6.763 -3.597 1.00 44.34 111 LEU A C 1
ATOM 918 O O . LEU A 1 111 ? 14.586 -5.609 -3.192 1.00 44.34 111 LEU A O 1
ATOM 922 N N . TRP A 1 112 ? 15.092 -7.768 -2.880 1.00 49.62 112 TRP A N 1
ATOM 923 C CA . TRP A 1 112 ? 15.771 -7.628 -1.573 1.00 49.62 112 TRP A CA 1
ATOM 924 C C . TRP A 1 112 ? 17.309 -7.491 -1.681 1.00 49.62 112 TRP A C 1
ATOM 926 O O . TRP A 1 112 ? 18.027 -8.025 -0.838 1.00 49.62 112 TRP A O 1
ATOM 936 N N . GLN A 1 113 ? 17.809 -6.801 -2.712 1.00 35.38 113 GLN A N 1
ATOM 937 C CA . GLN A 1 113 ? 19.207 -6.353 -2.826 1.00 35.38 113 GLN A CA 1
ATOM 938 C C . GLN A 1 113 ? 19.286 -4.830 -2.786 1.00 35.38 113 GLN A C 1
ATOM 940 O O . GLN A 1 113 ? 18.337 -4.189 -3.296 1.00 35.38 113 GLN A O 1
#